Protein AF-A0A259TKH1-F1 (afdb_monomer)

Sequence (62 aa):
MNPLFKKVIKILKAHDIEFTVEGSTILTALCSIEIGMNEVKVNDKPVNIDGLWITIAAIEGR

Foldseek 3Di:
DQPLQVLVVVLCVVVVFDWDDDPQWIDGPQWIWGHDNPFIAINNHTDDSVCVNVVVCVRVVD

pLDDT: mean 88.05, std 5.94, range [57.47, 93.62]

Structure (mmCIF, N/CA/C/O backbone):
data_AF-A0A259TKH1-F1
#
_entry.id   AF-A0A259TKH1-F1
#
loop_
_at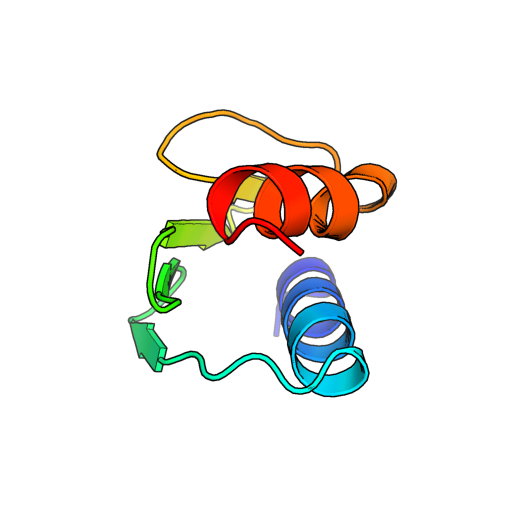om_site.group_PDB
_atom_site.id
_atom_site.type_symbol
_atom_site.label_atom_id
_atom_site.label_alt_id
_atom_site.label_comp_id
_atom_site.label_asym_id
_atom_site.label_entity_id
_atom_site.label_seq_id
_atom_site.pdbx_PDB_ins_code
_atom_site.Cartn_x
_atom_site.Cartn_y
_atom_site.Cartn_z
_atom_site.occupancy
_atom_site.B_iso_or_equiv
_atom_site.auth_seq_id
_atom_site.auth_comp_id
_atom_site.auth_asym_id
_atom_site.auth_atom_id
_atom_site.pdbx_PDB_model_num
ATOM 1 N N . MET A 1 1 ? -11.047 11.105 9.378 1.00 57.47 1 MET A N 1
ATOM 2 C CA . MET A 1 1 ? -10.653 9.996 8.476 1.00 57.47 1 MET A CA 1
ATOM 3 C C . MET A 1 1 ? -9.777 10.580 7.376 1.00 57.47 1 MET A C 1
ATOM 5 O O . MET A 1 1 ? -10.252 11.470 6.679 1.00 57.47 1 MET A O 1
ATOM 9 N N . ASN A 1 2 ? -8.511 10.166 7.281 1.00 73.62 2 ASN A N 1
ATOM 10 C CA . ASN A 1 2 ? -7.516 10.796 6.404 1.00 73.62 2 ASN A CA 1
ATOM 11 C C . ASN A 1 2 ? -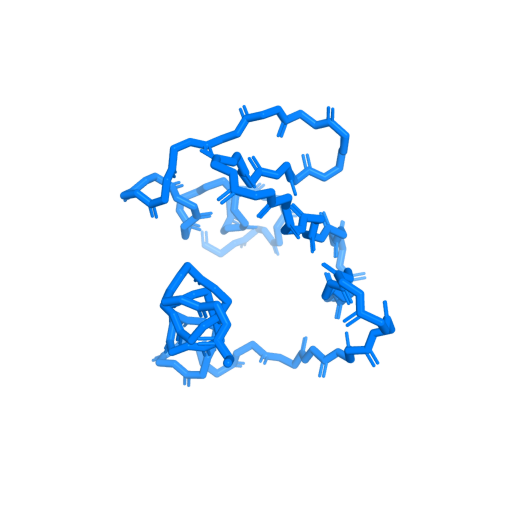7.925 10.665 4.914 1.00 73.62 2 ASN A C 1
ATOM 13 O O . ASN A 1 2 ? -8.284 9.560 4.493 1.00 73.62 2 ASN A O 1
ATOM 17 N N . PRO A 1 3 ? -7.917 11.740 4.098 1.00 81.12 3 PRO A N 1
ATOM 18 C CA . PRO A 1 3 ? -8.344 11.672 2.696 1.00 81.12 3 PRO A CA 1
ATOM 19 C C . PRO A 1 3 ? -7.454 10.753 1.847 1.00 81.12 3 PRO A C 1
ATOM 21 O O . PRO A 1 3 ? -7.965 10.072 0.959 1.00 81.12 3 PRO A O 1
ATOM 24 N N . LEU A 1 4 ? -6.155 10.665 2.161 1.00 84.81 4 LEU A N 1
ATOM 25 C CA . LEU A 1 4 ? -5.221 9.713 1.546 1.00 84.81 4 LEU A CA 1
ATOM 26 C C . LEU A 1 4 ? -5.632 8.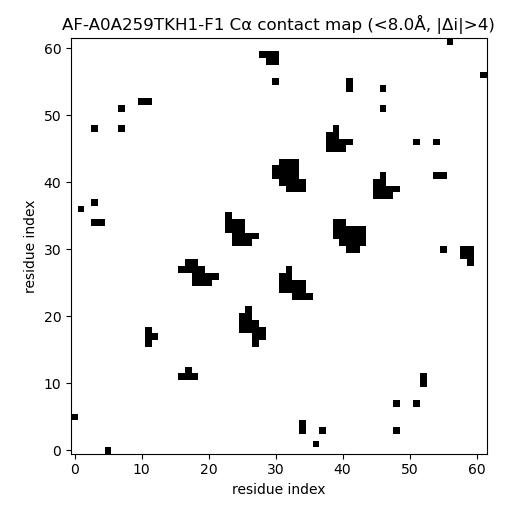262 1.801 1.00 84.81 4 LEU A C 1
ATOM 28 O O . LEU A 1 4 ? -5.728 7.476 0.865 1.00 84.81 4 LEU A O 1
ATOM 32 N N . PHE A 1 5 ? -5.978 7.932 3.045 1.00 88.44 5 PHE A N 1
ATOM 33 C CA . PHE A 1 5 ? -6.387 6.582 3.428 1.00 88.44 5 PHE A CA 1
ATOM 34 C C . PHE A 1 5 ? -7.598 6.093 2.626 1.00 88.44 5 PHE A C 1
ATOM 36 O O . PHE A 1 5 ? -7.608 4.990 2.082 1.00 88.44 5 PHE A O 1
ATOM 43 N N . LYS A 1 6 ? -8.600 6.966 2.460 1.00 88.06 6 LYS A N 1
ATOM 44 C CA . LYS A 1 6 ? -9.764 6.677 1.612 1.00 88.06 6 LYS A CA 1
ATOM 45 C C . LYS A 1 6 ? -9.380 6.460 0.147 1.00 88.06 6 LYS A C 1
ATOM 47 O O . LYS A 1 6 ? -9.971 5.595 -0.494 1.00 88.06 6 LYS A O 1
ATOM 52 N N . LYS A 1 7 ? -8.424 7.231 -0.388 1.00 89.19 7 LYS A N 1
ATOM 53 C CA . LYS A 1 7 ? -7.938 7.064 -1.768 1.00 89.19 7 LYS A CA 1
ATOM 54 C C . LYS A 1 7 ? -7.251 5.715 -1.957 1.00 89.19 7 LYS A C 1
ATOM 56 O O . LYS A 1 7 ? -7.612 5.010 -2.891 1.00 89.19 7 LYS A O 1
ATOM 61 N N . VAL A 1 8 ? -6.339 5.340 -1.058 1.00 89.69 8 VAL A N 1
ATOM 62 C CA . VAL A 1 8 ? -5.627 4.053 -1.126 1.00 89.69 8 VAL A CA 1
ATOM 63 C C . VAL A 1 8 ? -6.615 2.889 -1.120 1.00 89.69 8 VAL A C 1
ATOM 65 O O . VAL A 1 8 ? -6.604 2.071 -2.033 1.00 89.69 8 VAL A O 1
ATOM 68 N N . ILE A 1 9 ? -7.544 2.865 -0.159 1.00 90.44 9 ILE A N 1
ATOM 69 C CA . ILE A 1 9 ? -8.574 1.820 -0.093 1.00 90.44 9 ILE A CA 1
ATOM 70 C C . ILE A 1 9 ? -9.417 1.782 -1.368 1.00 90.44 9 ILE A C 1
ATOM 72 O O . ILE A 1 9 ? -9.755 0.704 -1.849 1.00 90.44 9 ILE A O 1
ATOM 76 N N . LYS A 1 10 ? -9.776 2.946 -1.924 1.00 91.62 10 LYS A N 1
ATOM 77 C CA . LYS A 1 10 ? -10.560 3.009 -3.160 1.00 91.62 10 LYS A CA 1
ATOM 78 C C . LYS A 1 10 ? -9.805 2.387 -4.336 1.00 91.62 10 LYS A C 1
ATOM 80 O O . LYS A 1 10 ? -10.436 1.682 -5.112 1.00 91.62 10 LYS A O 1
ATOM 85 N N . ILE A 1 11 ? -8.497 2.624 -4.449 1.00 89.94 11 ILE A N 1
ATOM 86 C CA . ILE A 1 11 ? -7.644 2.008 -5.476 1.00 89.94 11 ILE A CA 1
ATOM 87 C C . ILE A 1 11 ? -7.632 0.489 -5.288 1.00 89.94 11 ILE A C 1
ATOM 89 O O . ILE A 1 11 ? -7.996 -0.234 -6.206 1.00 89.94 11 ILE A O 1
ATOM 93 N N . LEU A 1 12 ? -7.314 0.006 -4.085 1.00 89.44 12 LEU A N 1
ATOM 94 C CA . LEU A 1 12 ? -7.253 -1.432 -3.799 1.00 89.44 12 LEU A CA 1
ATOM 95 C C . LEU A 1 12 ? -8.579 -2.145 -4.104 1.00 89.44 12 LEU A C 1
ATOM 97 O O . LEU A 1 12 ? -8.587 -3.182 -4.759 1.00 89.44 12 LEU A O 1
ATOM 101 N N . LYS A 1 13 ? -9.708 -1.545 -3.706 1.00 90.62 13 LYS A N 1
ATOM 102 C CA . LYS A 1 13 ? -11.049 -2.069 -4.007 1.00 90.62 13 LYS A CA 1
ATOM 103 C C . LYS A 1 13 ? -11.400 -2.018 -5.493 1.00 90.62 13 LYS A C 1
ATOM 105 O O . LYS A 1 13 ? -12.077 -2.915 -5.971 1.00 90.62 13 LYS A O 1
ATOM 110 N N . ALA A 1 14 ? -10.981 -0.981 -6.220 1.00 90.44 14 ALA A N 1
ATOM 111 C CA . ALA A 1 14 ? -11.253 -0.865 -7.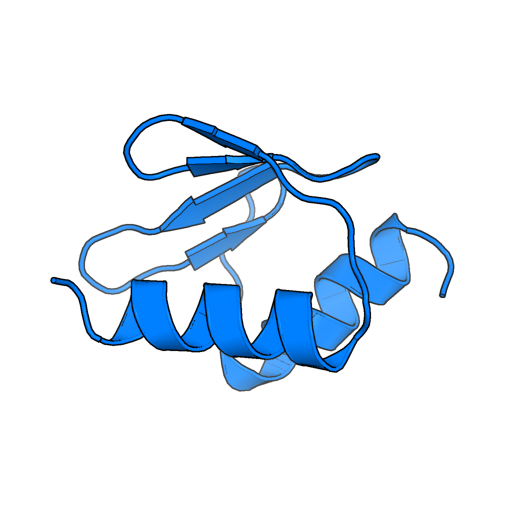655 1.00 90.44 14 ALA A CA 1
ATOM 112 C C . ALA A 1 14 ? -10.535 -1.943 -8.483 1.00 90.44 14 ALA A C 1
ATOM 114 O O . ALA A 1 14 ? -10.973 -2.247 -9.588 1.00 90.44 14 ALA A O 1
ATOM 115 N N . HIS A 1 15 ? -9.457 -2.514 -7.942 1.00 86.50 15 HIS A N 1
ATOM 116 C CA . HIS A 1 15 ? -8.657 -3.557 -8.577 1.00 86.50 15 HIS A CA 1
ATOM 117 C C . HIS A 1 15 ? -8.840 -4.949 -7.946 1.00 86.50 15 HIS A C 1
ATOM 119 O O . HIS A 1 15 ? -8.036 -5.843 -8.218 1.00 86.50 15 HIS A O 1
ATOM 125 N N . ASP A 1 16 ? -9.876 -5.127 -7.114 1.00 86.56 16 ASP A N 1
ATOM 126 C CA . ASP A 1 16 ? -10.212 -6.396 -6.451 1.00 86.56 16 ASP A CA 1
ATOM 127 C C . ASP A 1 16 ? -8.996 -7.032 -5.740 1.00 86.56 16 ASP A C 1
ATOM 129 O O . ASP A 1 16 ? -8.717 -8.226 -5.841 1.00 86.56 16 ASP A O 1
ATOM 133 N N . ILE A 1 17 ? -8.193 -6.194 -5.073 1.00 86.62 17 ILE A N 1
ATOM 134 C CA . ILE A 1 17 ? -7.088 -6.664 -4.237 1.00 86.62 17 ILE A CA 1
ATOM 135 C C . ILE A 1 17 ? -7.630 -7.005 -2.855 1.00 86.62 17 ILE A 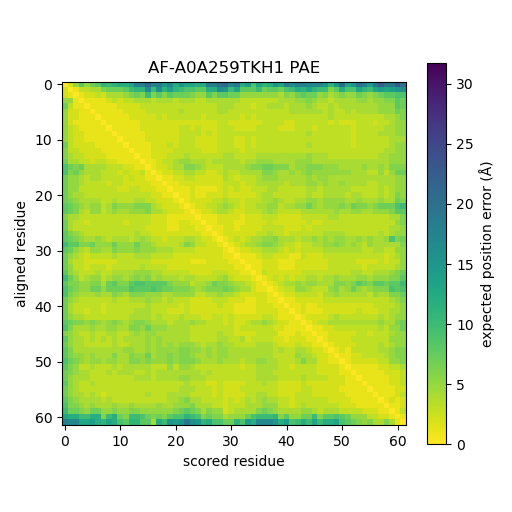C 1
ATOM 137 O O . ILE A 1 17 ? -8.294 -6.186 -2.217 1.00 86.62 17 ILE A O 1
ATOM 141 N N . GLU A 1 18 ? -7.299 -8.200 -2.376 1.00 89.75 18 GLU A N 1
ATOM 142 C CA . GLU A 1 18 ? -7.507 -8.573 -0.983 1.00 89.75 18 GLU A CA 1
ATOM 143 C C . GLU A 1 18 ? -6.511 -7.830 -0.093 1.00 89.75 18 GLU A C 1
ATOM 145 O O . GLU A 1 18 ? -5.300 -7.833 -0.333 1.00 89.75 18 GLU A O 1
ATOM 150 N N . PHE A 1 19 ? -7.029 -7.168 0.939 1.00 91.75 19 PHE A N 1
ATOM 151 C CA . PHE A 1 19 ? -6.206 -6.443 1.891 1.00 91.75 19 PHE A CA 1
ATOM 152 C C . PHE A 1 19 ? -6.776 -6.493 3.306 1.00 91.75 19 PHE A C 1
ATOM 154 O O . PHE A 1 19 ? -7.991 -6.505 3.517 1.00 91.75 19 PHE A O 1
ATOM 161 N N . THR A 1 20 ? -5.873 -6.423 4.275 1.00 93.62 20 THR A N 1
ATOM 162 C CA . THR A 1 20 ? -6.159 -6.328 5.706 1.00 93.62 20 THR A CA 1
ATOM 163 C C . THR A 1 20 ? -5.667 -4.984 6.216 1.00 93.62 20 THR A C 1
ATOM 165 O O . THR A 1 20 ? -4.598 -4.517 5.836 1.00 93.62 20 THR A O 1
ATOM 168 N N . VAL A 1 21 ? -6.445 -4.331 7.073 1.00 91.94 21 VAL A N 1
ATOM 169 C CA . VAL A 1 21 ? -6.076 -3.036 7.652 1.00 91.94 21 VAL A CA 1
ATOM 170 C C . VAL A 1 21 ? -5.616 -3.240 9.091 1.00 91.94 21 VAL A C 1
ATOM 172 O O . VAL A 1 21 ? -6.407 -3.661 9.930 1.00 91.94 21 VAL A O 1
ATOM 175 N N . GLU A 1 22 ? -4.372 -2.868 9.384 1.00 91.50 22 GLU A N 1
ATOM 176 C CA . GLU A 1 22 ? -3.789 -2.857 10.726 1.00 91.50 22 GLU A CA 1
ATOM 177 C C . GLU A 1 22 ? -3.397 -1.425 11.112 1.00 91.50 22 GLU A C 1
ATOM 179 O O . GLU A 1 22 ? -2.321 -0.919 10.787 1.00 91.50 22 GLU A O 1
ATOM 184 N N . GLY A 1 23 ? -4.314 -0.724 11.786 1.00 88.62 23 GLY A N 1
ATOM 185 C CA . GLY A 1 23 ? -4.117 0.672 12.179 1.00 88.62 23 GLY A CA 1
ATOM 186 C C . GLY A 1 23 ? -3.988 1.606 10.970 1.00 88.62 23 GLY A C 1
ATOM 187 O O . GLY A 1 23 ? -4.975 1.877 10.286 1.00 88.62 23 GLY A O 1
ATOM 188 N N . SER A 1 24 ? -2.775 2.112 10.734 1.00 88.00 24 SER A N 1
ATOM 189 C CA . SER A 1 24 ? -2.438 3.004 9.608 1.00 88.00 24 SER A CA 1
ATOM 190 C C . SER A 1 24 ? -1.796 2.272 8.424 1.00 88.00 24 SER A C 1
ATOM 192 O O . SER A 1 24 ? -1.458 2.909 7.425 1.00 88.00 24 SER A O 1
ATOM 194 N N . THR A 1 25 ? -1.638 0.952 8.526 1.00 91.19 25 THR A N 1
ATOM 195 C CA . THR A 1 25 ? -0.983 0.116 7.520 1.00 91.19 25 THR A CA 1
ATOM 196 C C . THR A 1 25 ? -1.998 -0.815 6.875 1.00 91.19 25 THR A C 1
ATOM 198 O O . THR A 1 25 ? -2.873 -1.368 7.538 1.00 91.19 25 THR A O 1
ATOM 201 N N . ILE A 1 26 ? -1.903 -0.976 5.560 1.00 93.00 26 ILE A N 1
ATOM 202 C CA . ILE A 1 26 ? -2.722 -1.895 4.780 1.00 93.00 26 ILE A CA 1
ATOM 203 C C . ILE A 1 26 ? -1.818 -3.005 4.263 1.00 93.00 26 ILE A C 1
ATOM 205 O O . ILE A 1 26 ? -0.879 -2.750 3.520 1.00 93.00 26 ILE A O 1
ATOM 209 N N . LEU A 1 27 ? -2.095 -4.234 4.662 1.00 92.31 27 LEU A N 1
ATOM 210 C CA . LEU A 1 27 ? -1.370 -5.420 4.237 1.00 92.31 27 LEU A CA 1
ATOM 211 C C . LEU A 1 27 ? -2.114 -6.069 3.074 1.00 92.31 27 LEU A C 1
ATOM 213 O O . LEU A 1 27 ? -3.320 -6.279 3.152 1.00 92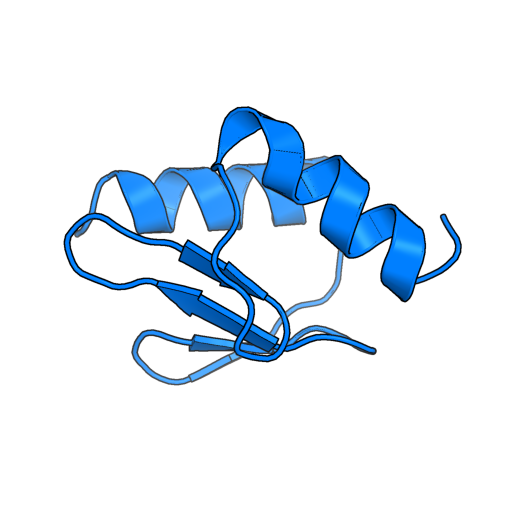.31 27 LEU A O 1
ATOM 217 N N . THR A 1 28 ? -1.396 -6.374 2.005 1.00 90.75 28 THR A N 1
ATOM 218 C CA . THR A 1 28 ? -1.870 -7.170 0.863 1.00 90.75 28 THR A CA 1
ATOM 219 C C . THR A 1 28 ? -1.147 -8.520 0.862 1.00 90.75 28 THR A C 1
ATOM 221 O O . THR A 1 28 ? -0.442 -8.838 1.822 1.00 90.75 28 THR A O 1
ATOM 224 N N . ALA A 1 29 ? -1.312 -9.329 -0.187 1.00 88.31 29 ALA A N 1
ATOM 225 C CA . ALA A 1 29 ? -0.681 -10.643 -0.271 1.00 88.31 29 ALA A CA 1
ATOM 226 C C . ALA A 1 29 ? 0.859 -10.570 -0.290 1.00 88.31 29 ALA A C 1
ATOM 228 O O . ALA A 1 29 ? 1.510 -11.380 0.370 1.00 88.31 29 ALA A O 1
ATOM 229 N N . LEU A 1 30 ? 1.442 -9.609 -1.019 1.00 89.62 30 LEU A N 1
ATOM 230 C CA . LEU A 1 30 ? 2.890 -9.502 -1.240 1.00 89.62 30 LEU A CA 1
ATOM 231 C C . LEU A 1 30 ? 3.474 -8.129 -0.874 1.00 89.62 30 LEU A C 1
ATOM 233 O O . LEU A 1 30 ? 4.693 -7.940 -0.955 1.00 89.62 30 LEU A O 1
ATOM 237 N N . CYS A 1 31 ? 2.656 -7.164 -0.442 1.00 90.75 31 CYS A N 1
ATOM 238 C CA . CYS A 1 31 ? 3.162 -5.872 0.026 1.00 90.75 31 CYS A CA 1
ATOM 239 C C . CYS A 1 31 ? 2.418 -5.271 1.228 1.00 90.75 31 CYS A C 1
ATOM 241 O O . CYS A 1 31 ? 1.248 -5.560 1.480 1.00 90.75 31 CYS A O 1
ATOM 243 N N . SER A 1 32 ? 3.106 -4.397 1.964 1.00 93.44 32 SER A N 1
ATOM 244 C CA . SER A 1 32 ? 2.545 -3.552 3.022 1.00 93.44 32 SER A CA 1
ATOM 245 C C . SER A 1 32 ? 2.483 -2.098 2.563 1.00 93.44 32 SER A C 1
ATOM 247 O O . SER A 1 32 ? 3.406 -1.603 1.924 1.00 93.44 32 SER A O 1
ATOM 249 N N . ILE A 1 33 ? 1.394 -1.405 2.880 1.00 93.38 33 ILE A N 1
ATOM 250 C CA . ILE A 1 33 ? 1.127 -0.026 2.475 1.00 93.38 33 ILE A CA 1
ATOM 251 C C . ILE A 1 33 ? 0.924 0.809 3.739 1.00 93.38 33 ILE A C 1
ATOM 253 O O . ILE A 1 33 ? -0.150 0.793 4.337 1.00 93.38 33 ILE A O 1
ATOM 257 N N . GLU A 1 34 ? 1.945 1.538 4.166 1.00 93.62 34 GLU A N 1
ATOM 258 C CA . GLU A 1 34 ? 1.871 2.424 5.328 1.00 93.62 34 GLU A CA 1
ATOM 259 C C . GLU A 1 34 ? 1.387 3.812 4.898 1.00 93.62 34 GLU A C 1
ATOM 261 O O . GLU A 1 34 ? 1.922 4.414 3.964 1.00 93.62 34 GLU A O 1
ATOM 266 N N . ILE A 1 35 ? 0.357 4.329 5.569 1.00 90.94 35 ILE A N 1
ATOM 267 C CA . ILE A 1 35 ? -0.273 5.603 5.216 1.00 90.94 35 ILE A CA 1
ATOM 268 C C . ILE A 1 35 ? -0.015 6.602 6.339 1.00 90.94 35 ILE A C 1
ATOM 270 O O . ILE A 1 35 ? -0.674 6.591 7.381 1.00 90.94 35 ILE A O 1
ATOM 274 N N . GLY A 1 36 ? 0.951 7.485 6.102 1.00 87.44 36 GLY A N 1
ATOM 275 C CA . GLY A 1 36 ? 1.300 8.581 6.993 1.00 87.44 36 GLY A CA 1
ATOM 276 C C . GLY A 1 36 ? 0.379 9.794 6.841 1.00 87.44 36 GLY A C 1
ATOM 277 O O . GLY A 1 36 ? -0.678 9.758 6.206 1.00 87.44 36 GLY A O 1
ATOM 278 N N . MET A 1 37 ? 0.794 10.914 7.436 1.00 82.94 37 MET A N 1
ATOM 279 C CA . MET A 1 37 ? 0.041 12.173 7.382 1.00 82.94 37 MET A CA 1
ATOM 280 C C . MET A 1 37 ? 0.009 12.769 5.966 1.00 82.94 37 MET A C 1
ATOM 282 O O . MET A 1 37 ? -1.051 13.203 5.526 1.00 82.94 37 MET A O 1
ATOM 286 N N . ASN A 1 38 ? 1.143 12.730 5.254 1.00 84.50 38 ASN A N 1
ATOM 287 C CA . ASN A 1 38 ? 1.319 13.291 3.906 1.00 84.50 38 ASN A CA 1
ATOM 288 C C . ASN A 1 38 ? 2.057 12.349 2.938 1.00 84.50 38 ASN A C 1
ATOM 290 O O . ASN A 1 38 ? 2.345 12.733 1.808 1.00 84.50 38 ASN A O 1
ATOM 294 N N . GLU A 1 39 ? 2.379 11.132 3.368 1.00 88.75 39 GLU A N 1
ATOM 295 C CA . GLU A 1 39 ? 3.149 10.170 2.582 1.00 88.75 39 GLU A CA 1
ATOM 296 C C . GLU A 1 39 ? 2.472 8.803 2.592 1.00 88.75 39 GLU A C 1
ATOM 298 O O . GLU A 1 39 ? 1.758 8.453 3.534 1.00 88.75 39 GLU A O 1
ATOM 303 N N . VAL A 1 40 ? 2.704 8.039 1.531 1.00 91.50 40 VAL A N 1
ATOM 304 C CA . VAL A 1 40 ? 2.338 6.628 1.447 1.00 91.50 40 VAL A CA 1
ATOM 305 C C . VAL A 1 40 ? 3.617 5.862 1.165 1.00 91.50 40 VAL A C 1
ATOM 307 O O . VAL A 1 40 ? 4.383 6.254 0.285 1.00 91.50 40 VAL A O 1
ATOM 310 N N . LYS A 1 41 ? 3.857 4.784 1.902 1.00 93.62 41 LYS A N 1
ATOM 311 C CA . LYS A 1 41 ? 4.982 3.885 1.660 1.00 93.62 41 LYS A CA 1
ATOM 312 C C . LYS A 1 41 ? 4.464 2.517 1.272 1.00 93.62 41 LYS A C 1
ATOM 314 O O . LYS A 1 41 ? 3.494 2.056 1.857 1.00 93.62 41 LYS A O 1
ATOM 319 N N . VAL A 1 42 ? 5.127 1.868 0.327 1.00 92.75 42 VAL A N 1
ATOM 320 C CA . VAL A 1 42 ? 4.897 0.470 -0.035 1.00 92.75 42 VAL A CA 1
ATOM 321 C C . VAL A 1 42 ? 6.179 -0.302 0.235 1.00 92.75 42 VAL A C 1
ATOM 323 O O . VAL A 1 42 ? 7.217 0.052 -0.323 1.00 92.75 42 VAL A O 1
ATOM 326 N N . ASN A 1 43 ? 6.130 -1.323 1.093 1.00 91.56 43 ASN A N 1
ATOM 327 C CA . ASN A 1 43 ? 7.311 -2.065 1.557 1.00 91.56 43 ASN A CA 1
ATOM 328 C C . ASN A 1 43 ? 8.437 -1.115 2.012 1.00 91.56 43 ASN A C 1
ATOM 330 O O . ASN A 1 43 ? 9.551 -1.161 1.487 1.00 91.56 43 ASN A O 1
ATOM 334 N N . ASP A 1 44 ? 8.098 -0.177 2.903 1.00 88.81 44 ASP A N 1
ATOM 335 C CA . ASP A 1 44 ? 8.987 0.869 3.436 1.00 88.81 44 ASP A CA 1
ATOM 336 C C . ASP A 1 44 ? 9.529 1.883 2.409 1.00 88.81 44 ASP A C 1
ATOM 338 O O . ASP A 1 44 ? 10.265 2.804 2.770 1.00 88.81 44 ASP A O 1
ATOM 342 N N . LYS A 1 45 ? 9.139 1.789 1.131 1.00 90.69 45 LYS A N 1
ATOM 343 C CA . LYS A 1 45 ? 9.544 2.742 0.091 1.00 90.69 45 LYS A CA 1
ATOM 344 C C . LYS A 1 45 ? 8.467 3.799 -0.130 1.00 90.69 45 LYS A C 1
ATOM 346 O O . LYS A 1 45 ? 7.336 3.428 -0.442 1.00 90.69 45 LYS A O 1
ATOM 351 N N . PRO A 1 46 ? 8.784 5.100 -0.029 1.00 92.00 46 PRO A N 1
ATOM 352 C CA . PRO A 1 46 ? 7.817 6.151 -0.308 1.00 92.00 46 PRO A CA 1
ATOM 353 C C . PRO A 1 46 ? 7.381 6.096 -1.773 1.00 92.00 46 PRO A C 1
ATOM 355 O O . PRO A 1 46 ? 8.204 5.980 -2.683 1.00 92.00 46 PRO A O 1
ATOM 358 N N . VAL A 1 47 ? 6.077 6.204 -1.994 1.00 91.31 47 VAL A N 1
ATOM 359 C CA . VAL A 1 47 ? 5.457 6.183 -3.317 1.00 91.31 47 VAL A CA 1
ATOM 360 C C . VAL A 1 47 ? 4.429 7.286 -3.449 1.00 91.31 47 VAL A C 1
ATOM 362 O O . VAL A 1 47 ? 3.722 7.650 -2.509 1.00 91.31 47 VAL A O 1
ATOM 365 N N . ASN A 1 48 ? 4.333 7.814 -4.665 1.00 90.00 48 ASN A N 1
ATOM 366 C CA . ASN A 1 48 ? 3.299 8.772 -5.004 1.00 90.00 48 ASN A CA 1
ATOM 367 C C . ASN A 1 48 ? 1.952 8.046 -5.154 1.00 90.00 48 ASN A C 1
ATOM 369 O O . ASN A 1 48 ? 1.884 6.985 -5.773 1.00 90.00 48 ASN A O 1
ATOM 373 N N . ILE A 1 49 ? 0.878 8.638 -4.628 1.00 85.69 49 ILE A N 1
ATOM 374 C CA . ILE A 1 49 ? -0.474 8.072 -4.677 1.00 85.69 49 ILE A CA 1
ATOM 375 C C . ILE A 1 49 ? -0.936 7.791 -6.114 1.00 85.69 49 ILE A C 1
ATOM 377 O O . ILE A 1 49 ? -1.586 6.777 -6.350 1.00 85.69 49 ILE A O 1
ATOM 381 N N . ASP A 1 50 ? -0.556 8.639 -7.074 1.00 85.88 50 ASP A N 1
ATOM 382 C CA . ASP A 1 50 ? -0.887 8.459 -8.493 1.00 85.88 50 ASP A CA 1
ATOM 383 C C . ASP A 1 50 ? -0.173 7.244 -9.117 1.00 85.88 50 ASP A C 1
ATOM 385 O O . ASP A 1 50 ? -0.689 6.627 -10.044 1.00 85.88 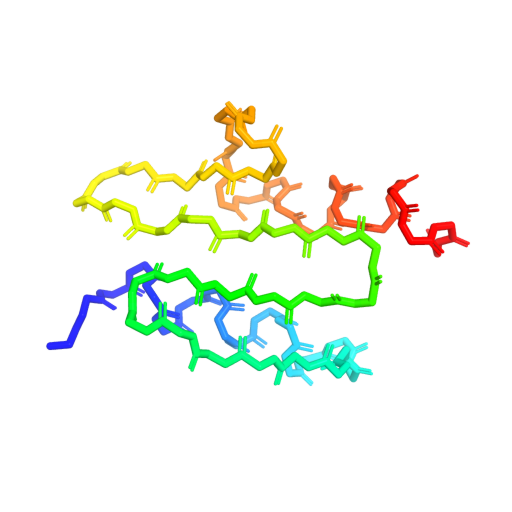50 ASP A O 1
ATOM 389 N N . GLY A 1 51 ? 0.995 6.864 -8.584 1.00 85.75 51 GLY A N 1
ATOM 390 C CA . GLY A 1 51 ? 1.773 5.697 -9.013 1.00 85.75 51 GLY A CA 1
ATOM 391 C C . GLY A 1 51 ? 1.575 4.454 -8.141 1.00 85.75 51 GLY A C 1
ATOM 392 O O . GLY A 1 51 ? 2.185 3.422 -8.414 1.00 85.75 51 GLY A O 1
ATOM 393 N N . LEU A 1 52 ? 0.732 4.534 -7.105 1.00 88.94 52 LEU A N 1
ATOM 394 C CA . LEU A 1 52 ? 0.597 3.488 -6.092 1.00 88.94 52 LEU A CA 1
ATOM 395 C C . LEU A 1 52 ? 0.201 2.142 -6.705 1.00 88.94 52 LEU A C 1
ATOM 397 O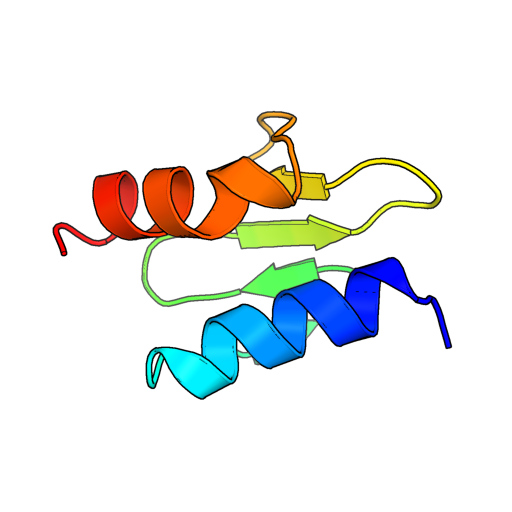 O . LEU A 1 52 ? 0.818 1.124 -6.404 1.00 88.94 52 LEU A O 1
ATOM 401 N N . TRP A 1 53 ? -0.802 2.150 -7.588 1.00 88.19 53 TRP A N 1
ATOM 402 C CA . TRP A 1 53 ? -1.255 0.940 -8.274 1.00 88.19 53 TRP A CA 1
ATOM 403 C C . TRP A 1 53 ? -0.122 0.284 -9.063 1.00 88.19 53 TRP A C 1
ATOM 405 O O . TRP A 1 53 ? 0.065 -0.918 -8.956 1.00 88.19 53 TRP A O 1
ATOM 415 N N . ILE A 1 54 ? 0.665 1.070 -9.802 1.00 89.06 54 ILE A N 1
ATOM 416 C CA . ILE A 1 54 ? 1.768 0.556 -10.625 1.00 89.06 54 ILE A CA 1
ATOM 417 C C . ILE A 1 54 ? 2.816 -0.123 -9.741 1.00 89.06 54 ILE A C 1
ATOM 419 O O . ILE A 1 54 ? 3.323 -1.184 -10.091 1.00 89.06 54 I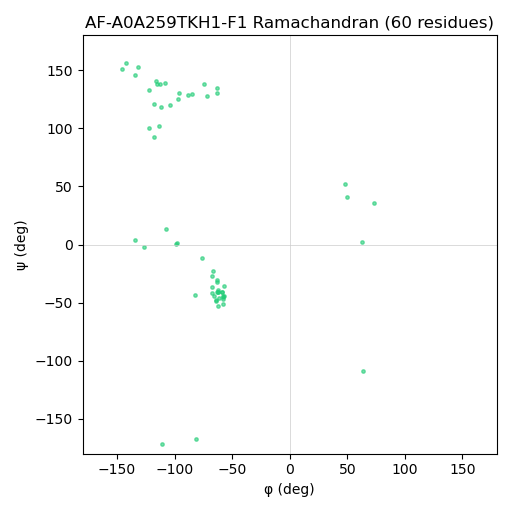LE A O 1
ATOM 423 N N . THR A 1 55 ? 3.128 0.459 -8.580 1.00 90.31 55 THR A N 1
ATOM 424 C CA . THR A 1 55 ? 4.065 -0.155 -7.633 1.00 90.31 55 THR A CA 1
ATOM 425 C C . THR A 1 55 ? 3.521 -1.455 -7.053 1.00 90.31 55 THR A C 1
ATOM 427 O O . THR A 1 55 ? 4.254 -2.437 -7.004 1.00 90.31 55 THR A O 1
ATOM 430 N N . ILE A 1 56 ? 2.250 -1.483 -6.646 1.00 89.19 56 ILE A N 1
ATOM 431 C CA . ILE A 1 56 ? 1.622 -2.696 -6.108 1.00 89.19 56 ILE A CA 1
ATOM 432 C C . ILE A 1 56 ? 1.558 -3.779 -7.189 1.00 89.19 56 ILE A C 1
ATOM 434 O O . ILE A 1 56 ? 1.992 -4.896 -6.946 1.00 89.19 56 ILE A O 1
ATOM 438 N N . ALA A 1 57 ? 1.104 -3.443 -8.396 1.00 88.12 57 ALA A N 1
ATOM 439 C CA . ALA A 1 57 ? 1.024 -4.363 -9.527 1.00 88.12 57 ALA A CA 1
ATOM 440 C C . ALA A 1 57 ? 2.397 -4.950 -9.891 1.00 88.12 57 ALA A C 1
ATOM 442 O O . ALA A 1 57 ? 2.516 -6.155 -10.085 1.00 88.12 57 ALA A O 1
ATOM 443 N N . ALA A 1 58 ? 3.457 -4.135 -9.869 1.00 89.31 58 ALA A N 1
ATOM 444 C CA . ALA A 1 58 ? 4.820 -4.608 -10.098 1.00 89.31 58 ALA A CA 1
ATOM 445 C C . ALA A 1 58 ? 5.312 -5.607 -9.032 1.00 89.31 58 ALA A C 1
ATOM 447 O O . ALA A 1 58 ? 6.127 -6.471 -9.349 1.00 89.31 58 ALA A O 1
ATOM 448 N N . ILE A 1 59 ? 4.841 -5.499 -7.783 1.00 88.38 59 ILE A N 1
ATOM 449 C CA . ILE A 1 59 ? 5.188 -6.426 -6.691 1.00 88.38 59 ILE A CA 1
ATOM 450 C C . ILE A 1 59 ? 4.325 -7.691 -6.752 1.00 88.38 59 ILE A C 1
ATOM 452 O O . ILE A 1 59 ? 4.836 -8.796 -6.601 1.00 88.38 59 ILE A O 1
ATOM 456 N N . GLU A 1 60 ? 3.027 -7.524 -6.995 1.00 80.88 60 GLU A N 1
ATOM 457 C CA . GLU A 1 60 ? 2.042 -8.607 -7.069 1.00 80.88 60 GLU A CA 1
ATOM 458 C C . GLU A 1 60 ? 2.124 -9.399 -8.389 1.00 80.88 60 GLU A C 1
ATOM 460 O O . GLU A 1 60 ? 1.517 -10.461 -8.516 1.00 80.88 60 GLU A O 1
ATOM 465 N N . GLY A 1 61 ? 2.870 -8.895 -9.379 1.00 77.62 61 GLY A N 1
ATOM 466 C CA . GLY A 1 61 ? 3.024 -9.512 -10.698 1.00 77.62 61 GLY A CA 1
ATOM 467 C C . GLY A 1 61 ? 1.780 -9.390 -11.585 1.00 77.62 61 GLY A C 1
ATOM 468 O O . GLY A 1 61 ? 1.471 -10.329 -12.319 1.00 77.62 61 GLY A O 1
ATOM 469 N N . ARG A 1 62 ? 1.058 -8.266 -11.491 1.00 69.06 62 ARG A N 1
ATOM 470 C CA . ARG A 1 62 ? -0.161 -7.965 -12.265 1.00 69.06 62 ARG A CA 1
ATOM 471 C C . ARG A 1 62 ? 0.055 -6.917 -13.354 1.00 69.06 62 ARG A C 1
ATOM 473 O O . ARG A 1 62 ? 0.966 -6.074 -13.210 1.00 69.06 62 ARG A O 1
#

Radius of gyration: 10.28 Å; Cα contacts (8 Å, |Δi|>4): 80; chains: 1; bounding box: 21×24×24 Å

Solvent-accessible surface area (backbone atoms only — not comparable to full-atom values): 3745 Å² total; per-residue (Å²): 132,61,72,64,58,56,50,54,52,48,53,39,58,75,67,74,52,70,70,47,77,59,92,59,29,38,37,43,93,79,47,40,37,41,52,58,97,90,51,35,22,49,70,88,38,79,46,55,80,92,50,41,64,60,54,49,26,66,68,68,73,101

Secondary structure (DSSP, 8-state):
--HHHHHHHHHHHHTT---EEETTEEE-SS-EEEE-SS-EEETTEEE-GGGHHHHHHHHHT-

Nearest PDB structures (foldseek):
  7prl-assembly1_A  TM=8.603E-01  e=2.072E+00  Homo sapiens
  8oes-assembly1_A  TM=6.882E-01  e=1.375E+00  Homo sapiens
  2w3p-assembly1_B  TM=6.245E-01  e=1.935E+00  Paraburkholderia xenovorans LB400
  7pov-assembly1_A  TM=8.763E-01  e=3.837E+00  Homo sapiens
  7pp6-assembly1_D  TM=8.857E-01  e=6.195E+00  Homo sapiens

Mean predicted aligned error: 3.81 Å